Protein AF-A0A7J6QV42-F1 (afdb_monomer)

Mean predicted aligned error: 4.73 Å

pLDDT: mean 90.59, std 7.57, range [50.97, 97.56]

Structure (mmCIF, N/CA/C/O backbone):
data_AF-A0A7J6QV42-F1
#
_entry.id   AF-A0A7J6QV42-F1
#
loop_
_atom_site.group_PDB
_atom_site.id
_atom_site.type_symbol
_atom_site.label_atom_id
_atom_site.label_alt_id
_atom_site.label_comp_id
_atom_site.label_asym_id
_atom_site.label_entity_id
_atom_site.label_seq_id
_atom_site.pdbx_PDB_ins_code
_atom_site.Cartn_x
_atom_site.Cartn_y
_atom_site.Cartn_z
_atom_site.occupancy
_atom_site.B_iso_or_equiv
_atom_site.auth_seq_id
_atom_site.auth_comp_id
_atom_site.auth_asym_id
_atom_site.auth_atom_id
_atom_site.pdbx_PDB_model_num
ATOM 1 N N . MET A 1 1 ? 7.896 25.167 11.935 1.00 50.97 1 MET A N 1
ATOM 2 C CA . MET A 1 1 ? 8.501 24.289 12.956 1.00 50.97 1 MET A CA 1
ATOM 3 C C . MET A 1 1 ? 8.034 22.872 12.683 1.00 50.97 1 MET A C 1
ATOM 5 O O . MET A 1 1 ? 6.833 22.667 12.599 1.00 50.97 1 MET A O 1
ATOM 9 N N . SER A 1 2 ? 8.952 21.934 12.468 1.00 56.22 2 SER A N 1
ATOM 10 C CA . SER A 1 2 ? 8.652 20.500 12.428 1.00 56.22 2 SER A CA 1
ATOM 11 C C . SER A 1 2 ? 8.638 19.978 13.864 1.00 56.22 2 SER A C 1
ATOM 13 O O . SER A 1 2 ? 9.671 20.021 14.530 1.00 56.22 2 SER A O 1
ATOM 15 N N . SER A 1 3 ? 7.482 19.539 14.357 1.00 67.69 3 SER A N 1
ATOM 16 C CA . SER A 1 3 ? 7.362 18.837 15.637 1.00 67.69 3 SER A CA 1
ATOM 17 C C . SER A 1 3 ? 7.061 17.364 15.376 1.00 67.69 3 SER A C 1
ATOM 19 O O . SER A 1 3 ? 6.347 17.021 14.431 1.00 67.69 3 SER A O 1
ATOM 21 N N . SER A 1 4 ? 7.637 16.492 16.201 1.00 72.50 4 SER A N 1
ATOM 22 C CA . SER A 1 4 ? 7.265 15.082 16.254 1.00 72.50 4 SER A CA 1
ATOM 23 C C . SER A 1 4 ? 6.929 14.716 17.691 1.00 72.50 4 SER A C 1
ATOM 25 O O . SER A 1 4 ? 7.590 15.173 18.625 1.00 72.50 4 SER A O 1
ATOM 27 N N . SER A 1 5 ? 5.862 13.945 17.874 1.00 84.06 5 SER A N 1
ATOM 28 C CA . SER A 1 5 ? 5.471 13.404 19.174 1.00 84.06 5 SER A CA 1
ATOM 29 C C . SER A 1 5 ? 5.301 11.897 19.069 1.00 84.06 5 SER A C 1
ATOM 31 O O . SER A 1 5 ? 4.878 11.377 18.035 1.00 84.06 5 SER A O 1
ATOM 33 N N . VAL A 1 6 ? 5.674 11.198 20.139 1.00 85.31 6 VAL A N 1
ATOM 34 C CA . VAL A 1 6 ? 5.586 9.740 20.225 1.00 85.31 6 VAL A CA 1
ATOM 35 C C . VAL A 1 6 ? 4.461 9.380 21.181 1.00 85.31 6 VAL A C 1
ATOM 37 O O . VAL A 1 6 ? 4.438 9.846 22.318 1.00 85.31 6 VAL A O 1
ATOM 40 N N . VAL A 1 7 ? 3.540 8.539 20.720 1.00 89.06 7 VAL A N 1
ATOM 41 C CA . VAL A 1 7 ? 2.406 8.044 21.501 1.00 89.06 7 VAL A CA 1
ATOM 42 C C . VAL A 1 7 ? 2.477 6.523 21.550 1.00 89.06 7 VAL A C 1
ATOM 44 O O . VAL A 1 7 ? 2.524 5.860 20.515 1.00 89.06 7 VAL A O 1
ATOM 47 N N . ALA A 1 8 ? 2.498 5.964 22.758 1.00 88.69 8 ALA A N 1
ATOM 48 C CA . ALA A 1 8 ? 2.344 4.530 22.965 1.00 88.69 8 ALA A CA 1
ATOM 49 C C . ALA A 1 8 ? 0.855 4.189 23.093 1.00 88.69 8 ALA A C 1
ATOM 51 O O . ALA A 1 8 ? 0.107 4.902 23.760 1.00 88.69 8 ALA A O 1
ATOM 52 N N . SER A 1 9 ? 0.425 3.100 22.464 1.00 89.56 9 SER A N 1
ATOM 53 C CA . SER A 1 9 ? -0.946 2.600 22.567 1.00 89.56 9 SER A CA 1
ATOM 54 C C . SER A 1 9 ? -0.978 1.075 22.505 1.00 89.56 9 SER A C 1
ATOM 56 O O . SER A 1 9 ? 0.017 0.437 22.164 1.00 89.56 9 SER A O 1
ATOM 58 N N . ILE A 1 10 ? -2.115 0.484 22.859 1.00 86.75 10 ILE A N 1
ATOM 59 C CA . ILE A 1 10 ? -2.378 -0.944 22.678 1.00 86.75 10 ILE A CA 1
ATOM 60 C C . ILE A 1 10 ? -3.662 -1.052 21.861 1.00 86.75 10 ILE A C 1
ATOM 62 O O . ILE A 1 10 ? -4.680 -0.476 22.243 1.00 86.75 10 ILE A O 1
ATOM 66 N N . ARG A 1 11 ? -3.621 -1.779 20.743 1.00 84.12 11 ARG A N 1
ATOM 67 C CA . ARG A 1 11 ? -4.794 -2.055 19.903 1.00 84.12 11 ARG A CA 1
ATOM 68 C C . ARG A 1 11 ? -4.921 -3.558 19.713 1.00 84.12 11 ARG A C 1
ATOM 70 O O . ARG A 1 11 ? -3.955 -4.198 19.317 1.00 84.12 11 ARG A O 1
ATOM 77 N N . ASN A 1 12 ? -6.086 -4.126 20.029 1.00 83.00 12 ASN A N 1
ATOM 78 C CA . ASN A 1 12 ? -6.331 -5.576 19.970 1.00 83.00 12 ASN A CA 1
ATOM 79 C C . ASN A 1 12 ? -5.240 -6.410 20.676 1.00 83.00 12 ASN A C 1
ATOM 81 O O . ASN A 1 12 ? -4.811 -7.445 20.178 1.00 83.00 12 ASN A O 1
ATOM 85 N N . GLY A 1 13 ? -4.741 -5.925 21.819 1.00 82.06 13 GLY A N 1
ATOM 86 C CA . GLY A 1 13 ? -3.666 -6.579 22.574 1.00 82.06 13 GLY A CA 1
ATOM 87 C C . GLY A 1 13 ? -2.256 -6.406 21.993 1.00 82.06 13 GLY A C 1
ATOM 88 O O . GLY A 1 13 ? -1.298 -6.855 22.614 1.00 82.06 13 GLY A O 1
ATOM 89 N N . VAL A 1 14 ? -2.096 -5.722 20.856 1.00 85.75 14 VAL A N 1
ATOM 90 C CA . VAL A 1 14 ? -0.794 -5.443 20.240 1.00 85.75 14 VAL A CA 1
ATOM 91 C C . VAL A 1 14 ? -0.294 -4.063 20.674 1.00 85.75 14 VAL A C 1
ATOM 93 O O . VAL A 1 14 ? -0.972 -3.058 20.431 1.00 85.75 14 VAL A O 1
ATOM 96 N N . PRO A 1 15 ? 0.890 -3.976 21.303 1.00 90.50 15 PRO A N 1
ATOM 97 C CA . PRO A 1 15 ? 1.530 -2.702 21.598 1.00 90.50 15 PRO A CA 1
ATOM 98 C C . PRO A 1 15 ? 1.982 -2.003 20.313 1.00 90.50 15 PRO A C 1
ATOM 100 O O . PRO A 1 15 ? 2.712 -2.581 19.506 1.00 90.50 15 PRO A O 1
ATOM 103 N N . LEU A 1 16 ? 1.593 -0.740 20.159 1.00 93.81 16 LEU A N 1
ATOM 104 C CA . LEU A 1 16 ? 1.958 0.121 19.041 1.00 93.81 16 LEU A CA 1
ATOM 105 C C . LEU A 1 16 ? 2.679 1.373 19.542 1.00 93.81 16 LEU A C 1
ATOM 107 O O . LEU A 1 16 ? 2.342 1.945 20.584 1.00 93.81 16 LEU A O 1
ATOM 111 N N . ARG A 1 17 ? 3.650 1.835 18.758 1.00 94.44 17 ARG A N 1
ATOM 112 C CA . ARG A 1 17 ? 4.267 3.155 18.890 1.00 94.44 17 ARG A CA 1
ATOM 113 C C . ARG A 1 17 ? 3.936 3.970 17.653 1.00 94.44 17 ARG A C 1
ATOM 115 O O . ARG A 1 17 ? 4.328 3.589 16.555 1.00 94.44 17 ARG A O 1
ATOM 122 N N . THR A 1 18 ? 3.264 5.096 17.844 1.00 94.19 18 THR A N 1
ATOM 123 C CA . THR A 1 18 ? 2.931 6.023 16.762 1.00 94.19 18 THR A CA 1
ATOM 124 C C . THR A 1 18 ? 3.774 7.279 16.889 1.00 94.19 18 THR A C 1
ATOM 126 O O . THR A 1 18 ? 3.765 7.931 17.934 1.00 94.19 18 THR A O 1
ATOM 129 N N . VAL A 1 19 ? 4.492 7.627 15.826 1.00 94.44 19 VAL A N 1
ATOM 130 C CA . VAL A 1 19 ? 5.186 8.909 15.694 1.00 94.44 19 VAL A CA 1
ATOM 131 C C . VAL A 1 19 ? 4.358 9.805 14.787 1.00 94.44 19 VAL A C 1
ATOM 133 O O . VAL A 1 19 ? 4.194 9.498 13.608 1.00 94.44 19 VAL A O 1
ATOM 136 N N . LYS A 1 20 ? 3.852 10.917 15.323 1.00 92.56 20 LYS A N 1
ATOM 137 C CA . LYS A 1 20 ? 3.149 11.925 14.522 1.00 92.56 20 LYS A CA 1
ATOM 138 C C . LYS A 1 2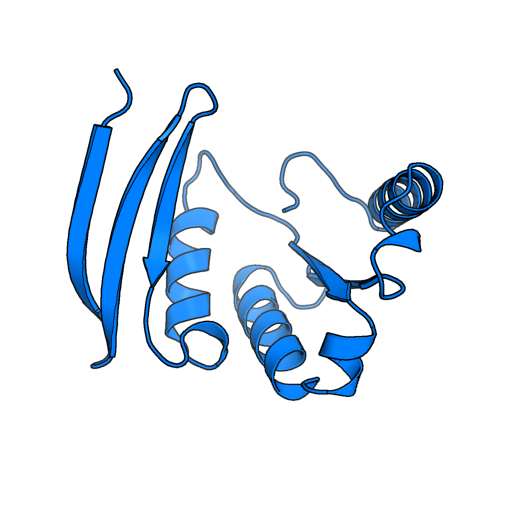0 ? 4.174 12.809 13.829 1.00 92.56 20 LYS A C 1
ATOM 140 O O . LYS A 1 20 ? 4.949 13.483 14.508 1.00 92.56 20 LYS A O 1
ATOM 145 N N . VAL A 1 21 ? 4.191 12.813 12.501 1.00 92.56 21 VAL A N 1
ATOM 146 C CA . VAL A 1 21 ? 5.160 13.562 11.695 1.00 92.56 21 VAL A CA 1
ATOM 147 C C . VAL A 1 21 ? 4.452 14.701 10.981 1.00 92.56 21 VAL A C 1
ATOM 149 O O . VAL A 1 21 ? 3.527 14.468 10.215 1.00 92.56 21 VAL A O 1
ATOM 152 N N . SER A 1 22 ? 4.897 15.940 11.206 1.00 92.69 22 SER A N 1
ATOM 153 C CA . SER A 1 22 ? 4.410 17.113 10.469 1.00 92.69 22 SER A CA 1
ATOM 154 C C . SER A 1 22 ? 5.508 17.686 9.579 1.00 92.69 22 SER A C 1
ATOM 156 O O . SER A 1 22 ? 6.548 18.144 10.059 1.00 92.69 22 SER A O 1
ATOM 158 N N . THR A 1 23 ? 5.263 17.673 8.271 1.00 89.62 23 THR A N 1
ATOM 159 C CA . THR A 1 23 ? 6.159 18.209 7.238 1.00 89.62 23 THR A CA 1
ATOM 160 C C . THR A 1 23 ? 5.503 19.389 6.521 1.00 89.62 23 THR A C 1
ATOM 162 O O . THR A 1 23 ? 4.330 19.687 6.730 1.00 89.62 23 THR A O 1
ATOM 165 N N . LYS A 1 24 ? 6.237 20.056 5.619 1.00 88.25 24 LYS A N 1
ATOM 166 C CA . LYS A 1 24 ? 5.638 21.073 4.736 1.00 88.25 24 LYS A CA 1
ATOM 167 C C . LYS A 1 24 ? 4.537 20.498 3.830 1.00 88.25 24 LYS A C 1
ATOM 169 O O . LYS A 1 24 ? 3.668 21.251 3.413 1.00 88.25 24 LYS A O 1
ATOM 174 N N . GLY A 1 25 ? 4.597 19.201 3.520 1.00 83.75 25 GLY A N 1
ATOM 175 C CA . GLY A 1 25 ? 3.659 18.518 2.626 1.00 83.75 25 GLY A CA 1
ATOM 176 C C . GLY A 1 25 ? 2.432 17.928 3.321 1.00 83.75 25 GLY A C 1
ATOM 177 O O . GLY A 1 25 ? 1.569 17.391 2.638 1.00 83.75 25 GLY A O 1
ATOM 178 N N . GLY A 1 26 ? 2.344 18.014 4.652 1.00 86.56 26 GLY A N 1
ATOM 179 C CA . GLY A 1 26 ? 1.236 17.460 5.427 1.00 86.56 26 GLY A CA 1
ATOM 180 C C . GLY A 1 26 ? 1.689 16.729 6.685 1.00 86.56 26 GLY A C 1
ATOM 181 O O . GLY A 1 26 ? 2.885 16.666 7.002 1.00 86.56 26 GLY A O 1
ATOM 182 N N . THR A 1 27 ? 0.706 16.180 7.393 1.00 89.31 27 THR A N 1
ATOM 183 C CA . THR A 1 27 ? 0.896 15.403 8.618 1.00 89.31 27 THR A CA 1
ATOM 184 C C . THR A 1 27 ? 0.530 13.948 8.361 1.00 89.31 27 THR A C 1
ATOM 186 O O . THR A 1 27 ? -0.482 13.676 7.722 1.00 89.31 27 THR A O 1
ATOM 189 N N . TYR A 1 28 ? 1.347 13.026 8.859 1.00 89.19 28 TYR A N 1
ATOM 190 C CA . TYR A 1 28 ? 1.098 11.590 8.782 1.00 89.19 28 TYR A CA 1
ATOM 191 C C . TYR A 1 28 ? 1.608 10.884 10.037 1.00 89.19 28 TYR A C 1
ATOM 193 O O . TYR A 1 28 ? 2.496 11.380 10.737 1.00 89.19 28 TYR A O 1
ATOM 201 N N . ASP A 1 29 ? 1.052 9.708 10.297 1.00 91.88 29 ASP A N 1
ATOM 202 C CA . ASP A 1 29 ? 1.426 8.862 11.420 1.00 91.88 29 ASP A CA 1
ATOM 203 C C . ASP A 1 29 ? 2.357 7.741 10.939 1.00 91.88 29 ASP A C 1
ATOM 205 O O . ASP A 1 29 ? 2.073 7.046 9.966 1.00 91.88 29 ASP A O 1
ATOM 209 N N . VAL A 1 30 ? 3.479 7.545 11.634 1.00 93.75 30 VAL A N 1
ATOM 210 C CA . VAL A 1 30 ? 4.341 6.367 11.471 1.00 93.75 30 VAL A CA 1
ATOM 211 C C . VAL A 1 30 ? 4.028 5.404 12.602 1.00 93.75 30 VAL A C 1
ATOM 213 O O . VAL A 1 30 ? 4.356 5.680 13.757 1.00 93.75 30 VAL A O 1
ATOM 216 N N . VAL A 1 31 ? 3.392 4.280 12.278 1.00 93.81 31 VAL A N 1
ATOM 217 C CA . VAL A 1 31 ? 2.984 3.271 13.260 1.00 93.81 31 VAL A CA 1
ATOM 218 C C . VAL A 1 31 ? 3.955 2.099 13.232 1.00 93.81 31 VAL A C 1
ATOM 220 O O . VAL A 1 31 ? 4.163 1.468 12.200 1.00 93.81 31 VAL A O 1
ATOM 223 N N . VAL A 1 32 ? 4.546 1.801 14.386 1.00 94.44 32 VAL A N 1
ATOM 224 C CA . VAL A 1 32 ? 5.494 0.703 14.577 1.00 94.44 32 VAL A CA 1
ATOM 225 C C . VAL A 1 32 ? 4.920 -0.279 15.585 1.00 94.44 32 VAL A C 1
ATOM 227 O O . VAL A 1 32 ? 4.499 0.097 16.679 1.00 94.44 32 VAL A O 1
ATOM 230 N N . GLY A 1 33 ? 4.935 -1.553 15.224 1.00 92.69 33 GLY A N 1
ATOM 231 C CA . GLY A 1 33 ? 4.376 -2.635 16.014 1.00 92.69 33 GLY A CA 1
ATOM 232 C C . GLY A 1 33 ? 4.738 -3.975 15.398 1.00 92.69 33 GLY A C 1
ATOM 233 O O . GLY A 1 33 ? 5.242 -4.047 14.276 1.00 92.69 33 GLY A O 1
ATOM 234 N N . ARG A 1 34 ? 4.508 -5.040 16.157 1.00 91.44 34 ARG A N 1
ATOM 235 C CA . ARG A 1 34 ? 4.782 -6.401 15.704 1.00 91.44 34 ARG A CA 1
ATOM 236 C C . ARG A 1 34 ? 3.621 -6.903 14.846 1.00 91.44 34 ARG A C 1
ATOM 238 O O . ARG A 1 34 ? 2.473 -6.662 15.200 1.00 91.44 34 ARG A O 1
ATOM 245 N N . ASP A 1 35 ? 3.937 -7.591 13.749 1.00 90.25 35 ASP A N 1
ATOM 246 C CA . ASP A 1 35 ? 2.968 -8.313 12.908 1.00 90.25 35 ASP A CA 1
ATOM 247 C C . ASP A 1 35 ? 1.789 -7.442 12.410 1.00 90.25 35 ASP A C 1
ATOM 249 O O . ASP A 1 35 ? 0.680 -7.928 12.207 1.00 90.25 35 ASP A O 1
ATOM 253 N N . ILE A 1 36 ? 2.013 -6.133 12.197 1.00 92.00 36 ILE A N 1
ATOM 254 C CA . ILE A 1 36 ? 0.948 -5.195 11.792 1.00 92.00 36 ILE A CA 1
ATOM 255 C C . ILE A 1 36 ? 0.286 -5.662 10.493 1.00 92.00 36 ILE A C 1
ATOM 257 O O . ILE A 1 36 ? -0.922 -5.880 10.482 1.00 92.00 36 ILE A O 1
ATOM 261 N N . CYS A 1 37 ? 1.074 -5.853 9.430 1.00 90.12 37 CYS A N 1
ATOM 262 C CA . CYS A 1 37 ? 0.587 -6.156 8.079 1.00 90.12 37 CYS A CA 1
ATOM 263 C C . CYS A 1 37 ? -0.097 -7.525 7.939 1.00 90.12 37 CYS A C 1
ATOM 265 O O . CYS A 1 37 ? -0.758 -7.771 6.937 1.00 90.12 37 CYS A O 1
ATOM 267 N N . THR A 1 38 ? 0.071 -8.417 8.916 1.00 88.69 38 THR A N 1
ATOM 268 C CA . THR A 1 38 ? -0.561 -9.745 8.950 1.00 88.69 38 THR A CA 1
ATOM 269 C C . THR A 1 38 ? -1.696 -9.826 9.975 1.00 88.69 38 THR A C 1
ATOM 271 O O . THR A 1 38 ? -2.290 -10.886 10.159 1.00 88.69 38 THR A O 1
ATOM 274 N N . SER A 1 39 ? -2.022 -8.714 10.639 1.00 89.38 39 SER A N 1
ATOM 275 C CA . SER A 1 39 ? -3.098 -8.619 11.624 1.00 89.38 39 SER A CA 1
ATOM 276 C C . SER A 1 39 ? -4.222 -7.701 11.140 1.00 89.38 39 SER A C 1
ATOM 278 O O . SER A 1 39 ? -4.043 -6.871 10.248 1.00 89.38 39 SER A O 1
ATOM 280 N N . THR A 1 40 ? -5.379 -7.774 11.801 1.00 89.44 40 THR A N 1
ATOM 281 C CA . THR A 1 40 ? -6.515 -6.869 11.542 1.00 89.44 40 THR A CA 1
ATOM 282 C C . THR A 1 40 ? -6.194 -5.399 11.825 1.00 89.44 40 THR A C 1
ATOM 284 O O . THR A 1 40 ? -6.912 -4.511 11.376 1.00 89.44 40 THR A O 1
ATOM 287 N N . ILE A 1 41 ? -5.096 -5.115 12.534 1.00 92.38 41 ILE A N 1
ATOM 288 C CA . ILE A 1 41 ? -4.664 -3.752 12.849 1.00 92.38 41 ILE A CA 1
ATOM 289 C C . ILE A 1 41 ? -4.336 -2.976 11.581 1.00 92.38 41 ILE A C 1
ATOM 291 O O . ILE A 1 41 ? -4.64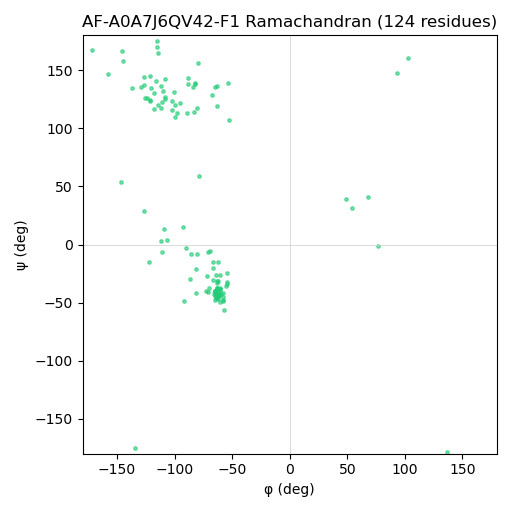6 -1.791 11.524 1.00 92.38 41 ILE A O 1
ATOM 295 N N . PHE A 1 42 ? -3.737 -3.619 10.574 1.00 93.69 42 PHE A N 1
ATOM 296 C CA . PHE A 1 42 ? -3.429 -2.943 9.319 1.00 93.69 42 PHE A CA 1
ATOM 297 C C . PHE A 1 42 ? -4.700 -2.418 8.642 1.00 93.69 42 PHE A C 1
ATOM 299 O O . PHE A 1 42 ? -4.766 -1.230 8.340 1.00 93.69 42 PHE A O 1
ATOM 306 N N . ALA A 1 43 ? -5.731 -3.259 8.501 1.00 92.50 43 ALA A N 1
ATOM 307 C CA . ALA A 1 43 ? -7.017 -2.842 7.940 1.00 92.50 43 ALA A CA 1
ATOM 308 C C . ALA A 1 43 ? -7.633 -1.685 8.744 1.00 92.50 43 ALA A C 1
ATOM 310 O O . ALA A 1 43 ? -7.971 -0.660 8.163 1.00 92.50 43 ALA A O 1
ATOM 311 N N . ASN A 1 44 ? -7.669 -1.793 10.078 1.00 91.56 44 ASN A N 1
ATOM 312 C CA . ASN A 1 44 ? -8.220 -0.746 10.945 1.00 91.56 44 ASN A CA 1
ATOM 313 C C . ASN A 1 44 ? -7.478 0.596 10.795 1.00 91.56 44 ASN A C 1
ATOM 315 O O . ASN A 1 44 ? -8.104 1.650 10.739 1.00 91.56 44 ASN A O 1
ATOM 319 N N . LEU A 1 45 ? -6.141 0.569 10.728 1.00 91.06 45 LEU A N 1
ATOM 320 C CA . LEU A 1 45 ? -5.326 1.775 10.543 1.00 91.06 45 LEU A CA 1
ATOM 321 C C . LEU A 1 45 ? -5.582 2.431 9.182 1.00 91.06 45 LEU A C 1
ATOM 323 O O . LEU A 1 45 ? -5.640 3.654 9.093 1.00 91.06 45 LEU A O 1
ATOM 327 N N . VAL A 1 46 ? -5.729 1.633 8.125 1.00 91.56 46 VAL A N 1
ATOM 328 C CA . VAL A 1 46 ? -6.002 2.148 6.778 1.00 91.56 46 VAL A CA 1
ATOM 329 C C . VAL A 1 46 ? -7.439 2.666 6.672 1.00 91.56 46 VAL A C 1
ATOM 331 O O . VAL A 1 46 ? -7.666 3.722 6.084 1.00 91.56 46 VAL A O 1
ATOM 334 N N . GLU A 1 47 ? -8.411 1.983 7.276 1.00 89.81 47 GLU A N 1
ATOM 335 C CA . GLU A 1 47 ? -9.821 2.382 7.273 1.00 89.81 47 GLU A CA 1
ATOM 336 C C . GLU A 1 47 ? -10.045 3.725 7.987 1.00 89.81 47 GLU A C 1
ATOM 338 O O . GLU A 1 47 ? -10.795 4.563 7.483 1.00 89.81 47 GLU A O 1
ATOM 343 N N . GLU A 1 48 ? -9.332 3.988 9.092 1.00 86.75 48 GLU A N 1
ATOM 344 C CA . GLU A 1 48 ? -9.328 5.295 9.777 1.00 86.75 48 GLU A CA 1
ATOM 345 C C . GLU A 1 48 ? -8.954 6.448 8.827 1.00 86.75 48 GLU A C 1
ATOM 347 O O . GLU A 1 48 ? -9.498 7.545 8.938 1.00 86.75 48 GLU A O 1
ATOM 352 N N . VAL A 1 49 ? -8.064 6.197 7.860 1.00 82.19 49 VAL A N 1
ATOM 353 C CA . VAL A 1 49 ? -7.674 7.179 6.836 1.00 82.19 49 VAL A CA 1
ATOM 354 C C . VAL A 1 49 ? -8.700 7.239 5.701 1.00 82.19 49 VAL A C 1
ATOM 356 O O . VAL A 1 49 ? -9.056 8.322 5.240 1.00 82.19 49 VAL A O 1
ATOM 359 N N . CYS A 1 50 ? -9.200 6.088 5.251 1.00 82.06 50 CYS A N 1
ATOM 360 C CA . CYS A 1 50 ? -10.089 5.996 4.088 1.00 82.06 50 CYS A CA 1
ATOM 361 C C . CYS A 1 50 ? -11.497 6.539 4.341 1.00 82.06 50 CYS A C 1
ATOM 363 O O . CYS A 1 50 ? -12.177 6.953 3.399 1.00 82.06 50 CYS A O 1
ATOM 365 N N . THR A 1 51 ? -11.942 6.511 5.595 1.00 71.38 51 THR A N 1
ATOM 366 C CA . THR A 1 51 ? -13.272 6.971 6.008 1.00 71.38 51 THR A CA 1
ATOM 367 C C . THR A 1 51 ? -13.330 8.470 6.297 1.00 71.38 51 THR A C 1
ATOM 369 O O . THR A 1 51 ? -14.433 9.006 6.430 1.00 71.38 51 THR A O 1
ATOM 372 N N . ASP A 1 52 ? -12.192 9.180 6.317 1.00 78.69 52 ASP A N 1
ATOM 373 C CA . ASP A 1 52 ? -12.187 10.643 6.379 1.00 78.69 52 ASP A CA 1
ATOM 374 C C . ASP A 1 52 ? -12.850 11.208 5.103 1.00 78.69 52 ASP A C 1
ATOM 376 O O . ASP A 1 52 ? -12.344 10.999 3.994 1.00 78.69 52 ASP A O 1
ATOM 380 N N . PRO A 1 53 ? -13.960 11.968 5.213 1.00 72.00 53 PRO A N 1
ATOM 381 C CA . PRO A 1 53 ? -14.637 12.561 4.060 1.00 72.00 53 PRO A CA 1
ATOM 382 C C . PRO A 1 53 ? -13.727 13.420 3.170 1.00 72.00 53 PRO A C 1
ATOM 384 O O . PRO A 1 53 ? -14.014 13.592 1.984 1.00 72.00 53 PRO A O 1
ATOM 387 N N . LYS A 1 54 ? -12.633 13.966 3.720 1.00 73.38 54 LYS A N 1
ATOM 388 C CA . LYS A 1 54 ? -11.638 14.759 2.984 1.00 73.38 54 LYS A CA 1
ATOM 389 C C . LYS A 1 54 ? -10.625 13.903 2.228 1.00 73.38 54 LYS A C 1
ATOM 391 O O . LYS A 1 54 ? -10.006 14.400 1.286 1.00 73.38 54 LYS A O 1
ATOM 396 N N . HIS A 1 55 ? -10.458 12.645 2.620 1.00 73.19 55 HIS A N 1
ATOM 397 C CA . HIS A 1 55 ? -9.431 11.734 2.115 1.00 73.19 55 HIS A CA 1
ATOM 398 C C . HIS A 1 55 ? -10.018 10.414 1.615 1.00 73.19 55 HIS A C 1
ATOM 400 O O . HIS A 1 55 ? -9.340 9.395 1.620 1.00 73.19 55 HIS A O 1
ATOM 406 N N . ARG A 1 56 ? -11.272 10.443 1.141 1.00 82.56 56 ARG A N 1
ATOM 407 C CA . ARG 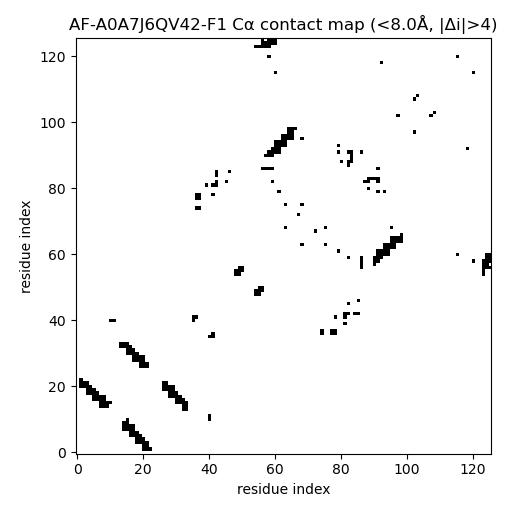A 1 56 ? -11.967 9.263 0.624 1.00 82.56 56 ARG A CA 1
ATOM 408 C C . ARG A 1 56 ? -11.134 8.560 -0.448 1.00 82.56 56 ARG A C 1
ATOM 410 O O . ARG A 1 56 ? -11.061 9.030 -1.586 1.00 82.56 56 ARG A O 1
ATOM 417 N N . VAL A 1 57 ? -10.588 7.409 -0.076 1.00 89.50 57 VAL A N 1
ATOM 418 C CA . VAL A 1 57 ? -9.879 6.501 -0.974 1.00 89.50 57 VAL A CA 1
ATOM 419 C C . VAL A 1 57 ? -10.898 5.639 -1.706 1.00 89.50 57 VAL A C 1
ATOM 421 O O . VAL A 1 57 ? -11.901 5.213 -1.134 1.00 89.50 57 VAL A O 1
ATOM 424 N N . THR A 1 58 ? -10.673 5.422 -2.998 1.00 89.12 58 THR A N 1
ATOM 425 C CA . THR A 1 58 ? -11.589 4.642 -3.850 1.00 89.12 58 THR A CA 1
ATOM 426 C C . THR A 1 58 ? -10.936 3.439 -4.515 1.00 89.12 58 THR A C 1
ATOM 428 O O . THR A 1 58 ? -11.648 2.568 -5.013 1.00 89.12 58 THR A O 1
ATOM 431 N N . LYS A 1 59 ? -9.601 3.390 -4.528 1.00 94.50 59 LYS A N 1
ATOM 432 C CA . LYS A 1 59 ? -8.805 2.324 -5.130 1.00 94.50 59 LYS A CA 1
ATOM 433 C C . LYS A 1 59 ? -7.416 2.296 -4.497 1.00 94.50 59 LYS A C 1
ATOM 435 O O . LYS A 1 59 ? -6.896 3.353 -4.149 1.00 94.50 59 LYS A O 1
ATOM 440 N N . PHE A 1 60 ? -6.844 1.103 -4.388 1.00 96.62 60 PHE A N 1
ATOM 441 C CA . PHE A 1 60 ? -5.468 0.892 -3.961 1.00 96.62 60 PHE A CA 1
ATOM 442 C C . PHE A 1 60 ? -4.615 0.270 -5.063 1.00 96.62 60 PHE A C 1
ATOM 444 O O . PHE A 1 60 ? -5.050 -0.662 -5.746 1.00 96.62 60 PHE A O 1
ATOM 451 N N . PHE A 1 61 ? -3.377 0.735 -5.174 1.00 97.31 61 PHE A N 1
ATOM 452 C CA . PHE A 1 61 ? -2.346 0.171 -6.033 1.00 97.31 61 PHE A CA 1
ATOM 453 C C . PHE A 1 61 ? -1.161 -0.319 -5.194 1.00 97.31 61 PHE A C 1
ATOM 455 O O . PHE A 1 61 ? -0.479 0.453 -4.525 1.00 97.31 61 PHE A O 1
ATOM 462 N N . ILE A 1 62 ? -0.901 -1.624 -5.229 1.00 96.81 62 ILE A N 1
ATOM 463 C CA . ILE A 1 62 ? 0.186 -2.259 -4.481 1.00 96.81 62 ILE A CA 1
ATOM 464 C C . ILE A 1 62 ? 1.375 -2.440 -5.416 1.00 96.81 62 ILE A C 1
ATOM 466 O O . ILE A 1 62 ? 1.327 -3.251 -6.337 1.00 96.81 62 ILE A O 1
ATOM 470 N N . PHE A 1 63 ? 2.466 -1.731 -5.146 1.00 95.94 63 PHE A N 1
ATOM 471 C CA . PHE A 1 63 ? 3.740 -1.929 -5.833 1.00 95.94 63 PHE A CA 1
ATOM 472 C C . PHE A 1 63 ? 4.659 -2.775 -4.964 1.00 95.94 63 PHE A C 1
ATOM 474 O O . PHE A 1 63 ? 4.987 -2.388 -3.842 1.00 95.94 63 PHE A O 1
ATOM 481 N N . VAL A 1 64 ? 5.077 -3.930 -5.475 1.00 95.56 64 VAL A N 1
ATOM 482 C CA . VAL A 1 64 ? 5.918 -4.869 -4.729 1.00 95.56 64 VAL A CA 1
ATOM 483 C C . VAL A 1 64 ? 7.136 -5.278 -5.541 1.00 95.56 64 VAL A C 1
ATOM 485 O O . VAL A 1 64 ? 7.032 -5.580 -6.723 1.00 95.56 64 VAL A O 1
ATOM 488 N N . ASP A 1 65 ? 8.301 -5.293 -4.902 1.00 94.00 65 ASP A N 1
ATOM 489 C CA . ASP A 1 65 ? 9.526 -5.817 -5.500 1.00 94.00 65 ASP A CA 1
ATOM 490 C C . ASP A 1 65 ? 9.402 -7.329 -5.757 1.00 94.00 65 ASP A C 1
ATOM 492 O O . ASP A 1 65 ? 8.949 -8.083 -4.891 1.00 94.00 65 ASP A O 1
ATOM 496 N N . SER A 1 66 ? 9.837 -7.782 -6.933 1.00 94.06 66 SER A N 1
ATOM 497 C CA . SER A 1 66 ? 9.775 -9.198 -7.332 1.00 94.06 66 SER A CA 1
ATOM 498 C C . SER A 1 66 ? 10.429 -10.177 -6.347 1.00 94.06 66 SER A C 1
ATOM 500 O O . SER A 1 66 ? 9.912 -11.282 -6.168 1.00 94.06 66 SER A O 1
ATOM 502 N N . ASN A 1 67 ? 11.493 -9.783 -5.635 1.00 94.00 67 ASN A N 1
ATOM 503 C CA . ASN A 1 67 ? 12.096 -10.632 -4.606 1.00 94.00 67 ASN A CA 1
ATOM 504 C C . ASN A 1 67 ? 11.193 -10.748 -3.380 1.00 94.00 67 ASN A C 1
ATOM 506 O O . ASN A 1 67 ? 11.064 -11.836 -2.824 1.00 94.00 67 ASN A O 1
ATOM 510 N N . LEU A 1 68 ? 10.550 -9.655 -2.954 1.00 92.00 68 LEU A N 1
ATOM 511 C CA . LEU A 1 68 ? 9.622 -9.705 -1.823 1.00 92.00 68 LEU A CA 1
ATOM 512 C C . LEU A 1 68 ? 8.406 -10.572 -2.157 1.00 92.00 68 LEU A C 1
ATOM 514 O O . LEU A 1 68 ? 7.988 -11.372 -1.322 1.00 92.00 68 LEU A O 1
ATOM 518 N N . LEU A 1 69 ? 7.883 -10.458 -3.380 1.00 91.81 69 LEU A N 1
ATOM 519 C CA . LEU A 1 69 ? 6.775 -11.291 -3.837 1.00 91.81 69 LEU A CA 1
ATOM 520 C C . LEU A 1 69 ? 7.156 -12.780 -3.863 1.00 91.81 69 LEU A C 1
ATOM 522 O O . LEU A 1 69 ? 6.375 -13.617 -3.417 1.00 91.81 69 LEU A O 1
ATOM 526 N N . GLY A 1 70 ? 8.365 -13.108 -4.329 1.00 91.56 70 GLY A N 1
ATOM 527 C CA . GLY A 1 70 ? 8.866 -14.484 -4.353 1.00 91.56 70 GLY A CA 1
ATOM 528 C C . GLY A 1 70 ? 9.176 -15.061 -2.967 1.00 91.56 70 GLY A C 1
ATOM 529 O O . GLY A 1 70 ? 8.917 -16.237 -2.721 1.00 91.56 70 GLY A O 1
ATOM 530 N N . LEU A 1 71 ? 9.711 -14.250 -2.050 1.00 93.19 71 LEU A N 1
ATOM 531 C CA . LEU A 1 71 ? 10.128 -14.697 -0.714 1.00 93.19 71 LEU A CA 1
ATOM 532 C C . LEU A 1 71 ? 8.995 -14.683 0.315 1.00 93.19 71 LEU A C 1
ATOM 534 O O . LEU A 1 71 ? 9.036 -15.448 1.278 1.00 93.19 71 LEU A O 1
ATOM 538 N N . ASN A 1 72 ? 8.016 -13.792 0.161 1.00 91.88 72 ASN A N 1
ATOM 539 C CA . ASN A 1 72 ? 6.983 -13.568 1.165 1.00 91.88 72 ASN A CA 1
ATOM 540 C C . ASN A 1 72 ? 5.632 -13.200 0.537 1.00 91.88 72 ASN A C 1
ATOM 542 O O . ASN A 1 72 ? 5.009 -12.195 0.886 1.00 91.88 72 ASN A O 1
ATOM 546 N N . SER A 1 73 ? 5.159 -14.042 -0.383 1.00 92.50 73 SER A N 1
ATOM 547 C CA . SER A 1 73 ? 3.846 -13.885 -1.017 1.00 92.50 73 SER A CA 1
ATOM 548 C C . SER A 1 73 ? 2.705 -13.809 0.002 1.00 92.50 73 SER A C 1
ATOM 550 O O . SER A 1 73 ? 1.794 -13.009 -0.170 1.00 92.50 73 SER A O 1
ATOM 552 N N . GLY A 1 74 ? 2.789 -14.554 1.110 1.00 92.75 74 GLY A N 1
ATOM 553 C CA . GLY A 1 74 ? 1.782 -14.527 2.175 1.00 92.75 74 GLY A CA 1
ATOM 554 C C . GLY A 1 74 ? 1.605 -13.149 2.825 1.00 92.75 74 GLY A C 1
ATOM 555 O O . GLY A 1 74 ? 0.475 -12.743 3.104 1.00 92.75 74 GLY A O 1
ATOM 556 N N . LEU A 1 75 ? 2.692 -12.393 3.021 1.00 92.94 75 LEU A N 1
ATOM 557 C CA . LEU A 1 75 ? 2.621 -11.009 3.502 1.00 92.94 75 LEU A CA 1
ATOM 558 C C . LEU A 1 75 ? 1.906 -10.107 2.491 1.00 92.94 75 LEU A C 1
ATOM 560 O O . LEU A 1 75 ? 1.037 -9.326 2.872 1.00 92.94 75 LEU A O 1
ATOM 564 N N . VAL A 1 76 ? 2.257 -10.232 1.211 1.00 95.25 76 VAL A N 1
ATOM 565 C CA . VAL A 1 76 ? 1.673 -9.426 0.132 1.00 95.25 76 VAL A CA 1
ATOM 566 C C . VAL A 1 76 ? 0.176 -9.708 -0.004 1.00 95.25 76 VAL A C 1
ATOM 568 O O . VAL A 1 76 ? -0.623 -8.775 -0.005 1.00 95.25 76 VAL A O 1
ATOM 571 N N . THR A 1 77 ? -0.214 -10.985 -0.000 1.00 94.75 77 THR A N 1
ATOM 572 C CA . THR A 1 77 ? -1.619 -11.405 -0.005 1.00 94.75 77 THR A CA 1
ATOM 573 C C . THR A 1 77 ? -2.369 -10.896 1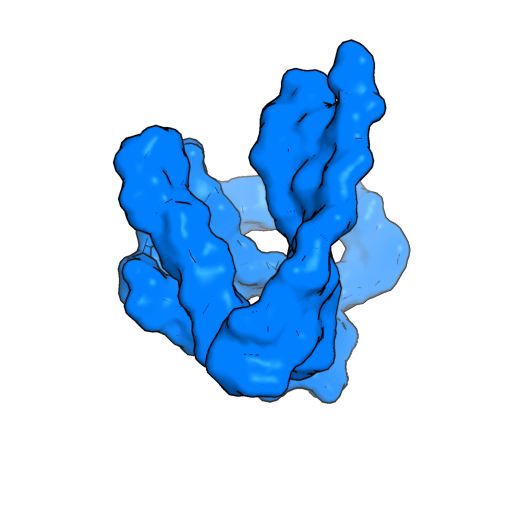.226 1.00 94.75 77 THR A C 1
ATOM 575 O O . THR A 1 77 ? -3.512 -10.469 1.103 1.00 94.75 77 THR A O 1
ATOM 578 N N . SER A 1 78 ? -1.747 -10.886 2.411 1.00 94.81 78 SER A N 1
ATOM 579 C CA . SER A 1 78 ? -2.389 -10.355 3.627 1.00 94.81 78 SER A CA 1
ATOM 580 C C . SER A 1 78 ? -2.716 -8.865 3.495 1.00 94.81 78 SER A C 1
ATOM 582 O O . SER A 1 78 ? -3.813 -8.440 3.857 1.00 94.81 78 SER A O 1
ATOM 584 N N . VAL A 1 79 ? -1.791 -8.083 2.926 1.00 95.81 79 VAL A N 1
ATOM 585 C CA . VAL A 1 79 ? -2.004 -6.657 2.637 1.00 95.81 79 VAL A CA 1
ATOM 586 C C . VAL A 1 79 ? -3.107 -6.474 1.596 1.00 95.81 79 VAL A C 1
ATOM 588 O O . VAL A 1 79 ? -4.022 -5.687 1.819 1.00 95.81 79 VAL A O 1
ATOM 591 N N . GLU A 1 80 ? -3.065 -7.222 0.494 1.00 96.06 80 GLU A N 1
ATOM 592 C CA . GLU A 1 80 ? -4.076 -7.162 -0.567 1.00 96.06 80 GLU A CA 1
ATOM 593 C C . GLU A 1 80 ? -5.486 -7.462 -0.043 1.00 96.06 80 GLU A C 1
ATOM 595 O O . GLU A 1 80 ? -6.408 -6.679 -0.273 1.00 96.06 80 GLU A O 1
ATOM 600 N N . VAL A 1 81 ? -5.646 -8.540 0.731 1.00 95.88 81 VAL A N 1
ATOM 601 C CA . VAL A 1 81 ? -6.926 -8.928 1.345 1.00 95.88 81 VAL A CA 1
ATOM 602 C C . VAL A 1 81 ? -7.430 -7.851 2.302 1.00 95.88 81 VAL A C 1
ATOM 604 O O . VAL A 1 81 ? -8.618 -7.519 2.286 1.00 95.88 81 VAL A O 1
ATOM 607 N N . ALA A 1 82 ? -6.545 -7.275 3.117 1.00 95.56 82 ALA A N 1
ATOM 608 C CA . ALA A 1 82 ? -6.920 -6.204 4.029 1.00 95.56 82 ALA A CA 1
ATOM 609 C C . ALA A 1 82 ? -7.416 -4.961 3.272 1.00 95.56 82 ALA A C 1
ATOM 611 O O . ALA A 1 82 ? -8.483 -4.445 3.596 1.00 95.56 82 ALA A O 1
ATOM 612 N N . LEU A 1 83 ? -6.713 -4.515 2.228 1.00 95.44 83 LEU A N 1
ATOM 613 C CA . LEU A 1 83 ? -7.143 -3.374 1.410 1.00 95.44 83 LEU A CA 1
ATOM 614 C C . LEU A 1 83 ? -8.451 -3.664 0.658 1.00 95.44 83 LEU A C 1
ATOM 616 O O . LEU A 1 83 ? -9.345 -2.817 0.613 1.00 95.44 83 LEU A O 1
ATOM 620 N N . ALA A 1 84 ? -8.607 -4.881 0.134 1.00 95.38 84 ALA A N 1
ATOM 621 C CA . ALA A 1 84 ? -9.816 -5.312 -0.560 1.00 95.38 84 ALA A CA 1
ATOM 622 C C . ALA A 1 84 ? -11.043 -5.327 0.363 1.00 95.38 84 ALA A C 1
ATOM 624 O O . ALA A 1 84 ? -12.147 -5.041 -0.094 1.00 95.38 84 ALA A O 1
ATOM 625 N N . SER A 1 85 ? -10.868 -5.596 1.662 1.00 94.44 85 SER A N 1
ATOM 626 C CA . SER A 1 85 ? -11.961 -5.511 2.642 1.00 94.44 85 SER A CA 1
ATOM 627 C C . SER A 1 85 ? -12.487 -4.085 2.867 1.00 94.44 85 SER A C 1
ATOM 629 O O . SER A 1 85 ? -13.624 -3.932 3.306 1.00 94.44 85 SER A O 1
ATOM 631 N N . ILE A 1 86 ? -11.705 -3.054 2.518 1.00 92.44 86 ILE A N 1
ATOM 632 C CA . ILE A 1 86 ? -12.059 -1.637 2.702 1.00 92.44 86 ILE A CA 1
ATOM 633 C C . ILE A 1 86 ? -12.755 -1.072 1.457 1.00 92.44 86 ILE A C 1
ATOM 635 O O . ILE A 1 86 ? -13.789 -0.417 1.565 1.00 92.44 86 ILE A O 1
ATOM 639 N N . VAL A 1 87 ? -12.187 -1.304 0.267 1.00 92.31 87 VAL A N 1
ATOM 640 C CA . VAL A 1 87 ? -12.664 -0.688 -0.992 1.00 92.31 87 VAL A CA 1
ATOM 641 C C . VAL A 1 87 ? -13.310 -1.668 -1.977 1.00 92.31 87 VAL A C 1
ATOM 643 O O . VAL A 1 87 ? -13.876 -1.230 -2.975 1.00 92.31 87 VAL A O 1
ATOM 646 N N . GLY A 1 88 ? -13.271 -2.972 -1.697 1.00 94.38 88 GLY A N 1
ATOM 647 C CA . GLY A 1 88 ? -13.682 -4.039 -2.614 1.00 94.38 88 GLY A CA 1
ATOM 648 C C . GLY A 1 88 ? -12.512 -4.597 -3.431 1.00 94.38 88 GLY A C 1
ATOM 649 O O . GLY A 1 88 ? -11.568 -3.884 -3.772 1.00 94.38 88 GLY A O 1
ATOM 650 N N . ALA A 1 89 ? -12.566 -5.891 -3.761 1.00 94.31 89 ALA A N 1
ATOM 651 C CA . ALA A 1 89 ? -11.483 -6.585 -4.467 1.00 94.31 89 ALA A CA 1
ATOM 652 C C . ALA A 1 89 ? -11.222 -6.034 -5.882 1.00 94.31 89 ALA A C 1
ATOM 654 O O . ALA A 1 89 ? -10.077 -5.962 -6.311 1.00 94.31 89 ALA A O 1
ATOM 655 N N . ASP A 1 90 ? -12.255 -5.564 -6.589 1.00 94.69 90 ASP A N 1
ATOM 656 C CA . ASP A 1 90 ? -12.127 -4.933 -7.913 1.00 94.69 90 ASP A CA 1
ATOM 657 C C . ASP A 1 90 ? -11.468 -3.539 -7.865 1.00 94.69 90 ASP A C 1
ATOM 659 O O . ASP A 1 90 ? -11.203 -2.920 -8.901 1.00 94.69 90 ASP A O 1
ATOM 663 N N . LYS A 1 91 ? -11.221 -3.025 -6.656 1.00 94.94 91 LYS A N 1
ATOM 664 C CA . LYS A 1 91 ? -10.575 -1.740 -6.381 1.00 94.94 91 LYS A CA 1
ATOM 665 C C . LYS A 1 91 ? -9.170 -1.897 -5.807 1.00 94.94 91 LYS A C 1
ATOM 667 O O . LYS A 1 91 ? -8.612 -0.914 -5.332 1.00 94.94 91 LYS A O 1
ATOM 672 N N . VAL A 1 92 ? -8.584 -3.088 -5.860 1.00 97.31 92 VAL A N 1
ATOM 673 C CA . VAL A 1 92 ? -7.179 -3.306 -5.504 1.00 97.31 92 VAL A CA 1
ATOM 674 C C . VAL A 1 92 ? -6.459 -3.874 -6.715 1.00 97.31 92 VAL A C 1
ATOM 676 O O . VAL A 1 92 ? -6.979 -4.734 -7.420 1.00 97.31 92 VAL A O 1
ATOM 679 N N . SER A 1 93 ? -5.278 -3.350 -7.019 1.00 97.38 93 SER A N 1
ATOM 680 C CA . SER A 1 93 ? -4.468 -3.840 -8.133 1.00 97.38 93 SER A CA 1
ATOM 681 C C . SER A 1 93 ? -3.014 -3.939 -7.707 1.00 97.38 93 SER A C 1
ATOM 683 O O . SER A 1 93 ? -2.488 -3.025 -7.078 1.00 97.38 93 SER A O 1
ATOM 685 N N . LEU A 1 94 ? -2.366 -5.049 -8.051 1.00 96.62 94 LEU A N 1
ATOM 686 C CA . LEU A 1 94 ? -0.983 -5.329 -7.690 1.00 96.62 94 LEU A CA 1
ATOM 687 C C . LEU A 1 94 ? -0.085 -5.268 -8.926 1.00 96.62 94 LEU A C 1
ATOM 689 O O . LEU A 1 94 ? -0.381 -5.881 -9.950 1.00 96.62 94 LEU A O 1
ATOM 693 N N . TYR A 1 95 ? 1.033 -4.560 -8.802 1.00 96.50 95 TYR A N 1
ATOM 694 C CA . TYR A 1 95 ? 2.088 -4.486 -9.800 1.00 96.50 95 TYR A CA 1
ATOM 695 C C . TYR A 1 95 ? 3.409 -4.967 -9.200 1.00 96.50 95 TYR A C 1
ATOM 697 O O . TYR A 1 95 ? 3.888 -4.452 -8.184 1.00 96.50 95 TYR A O 1
ATOM 705 N N . CYS A 1 96 ? 4.013 -5.960 -9.847 1.00 95.88 96 CYS A N 1
ATOM 706 C CA . CYS A 1 96 ? 5.313 -6.483 -9.460 1.00 95.88 96 CYS A CA 1
ATOM 707 C C . CYS A 1 96 ? 6.421 -5.697 -10.171 1.00 95.88 96 CYS A C 1
ATOM 709 O O . CYS A 1 96 ? 6.579 -5.796 -11.385 1.00 95.88 96 CYS A O 1
ATOM 711 N N . VAL A 1 97 ? 7.210 -4.946 -9.409 1.00 95.44 97 VAL A N 1
ATOM 712 C CA . VAL A 1 97 ? 8.348 -4.170 -9.906 1.00 95.44 97 VAL A CA 1
ATOM 713 C C . VAL A 1 97 ? 9.587 -5.077 -9.993 1.00 95.44 97 VAL A C 1
ATOM 715 O O . VAL A 1 97 ? 9.860 -5.830 -9.048 1.00 95.44 97 VAL A O 1
ATOM 718 N N . PRO A 1 98 ? 10.366 -5.027 -11.089 1.00 94.50 98 PRO A N 1
ATOM 719 C CA . PRO A 1 98 ? 11.662 -5.695 -11.181 1.00 94.50 98 PRO A CA 1
ATOM 720 C C . PRO A 1 98 ? 12.589 -5.315 -10.024 1.00 94.50 98 PRO A C 1
ATOM 722 O O . PRO A 1 98 ? 12.664 -4.148 -9.637 1.00 94.50 98 PRO A O 1
ATOM 725 N N . SER A 1 99 ? 13.313 -6.295 -9.481 1.00 93.19 99 SER A N 1
ATOM 726 C CA . SER A 1 99 ? 14.164 -6.048 -8.314 1.00 93.19 99 SER A CA 1
ATOM 727 C C . SER A 1 99 ? 15.508 -5.395 -8.625 1.00 93.19 99 SER A C 1
ATOM 729 O O . SER A 1 99 ? 16.070 -5.563 -9.708 1.00 93.19 99 SER A O 1
ATOM 731 N N . GLY A 1 100 ? 16.061 -4.732 -7.608 1.00 93.00 100 GLY A N 1
ATOM 732 C CA . GLY A 1 100 ? 17.435 -4.230 -7.594 1.00 93.00 100 GLY A CA 1
ATOM 733 C C . GLY A 1 100 ? 17.556 -2.727 -7.835 1.00 93.00 100 GLY A C 1
ATOM 734 O O . GLY A 1 100 ? 16.671 -2.075 -8.366 1.00 93.00 100 GLY A O 1
ATOM 735 N N . GLU A 1 101 ? 18.690 -2.145 -7.443 1.00 93.06 101 GLU A N 1
ATOM 736 C CA . GLU A 1 101 ? 18.900 -0.693 -7.565 1.00 93.06 101 GLU A CA 1
ATOM 737 C C . GLU A 1 101 ? 18.856 -0.215 -9.024 1.00 93.06 101 GLU A C 1
ATOM 739 O O . GLU A 1 101 ? 18.391 0.884 -9.307 1.00 93.06 101 GLU A O 1
ATOM 744 N N . ALA A 1 102 ? 19.284 -1.067 -9.960 1.00 92.38 102 ALA A N 1
ATOM 745 C CA . ALA A 1 102 ? 19.291 -0.755 -11.385 1.00 92.38 102 ALA A CA 1
ATOM 746 C C . ALA A 1 102 ? 17.883 -0.528 -11.968 1.00 92.38 102 ALA A C 1
ATOM 748 O O . ALA A 1 102 ? 17.756 0.213 -12.941 1.00 92.38 102 ALA A O 1
ATOM 749 N N . SER A 1 103 ? 16.833 -1.118 -11.379 1.00 91.00 103 SER A N 1
ATOM 750 C CA . SER A 1 103 ? 15.449 -0.898 -11.817 1.00 91.00 103 SER A CA 1
ATOM 751 C C . SER A 1 103 ? 14.857 0.411 -11.288 1.00 91.00 103 SER A C 1
ATOM 753 O O . SER A 1 103 ? 13.798 0.833 -11.746 1.00 91.00 103 SER A O 1
ATOM 755 N N . LYS A 1 104 ? 15.538 1.125 -10.378 1.00 94.38 104 LYS A N 1
ATOM 756 C CA . LYS A 1 104 ? 15.128 2.460 -9.906 1.00 94.38 104 LYS A CA 1
ATOM 757 C C . LYS A 1 104 ? 15.508 3.541 -10.916 1.00 94.38 104 LYS A C 1
ATOM 759 O O . LYS A 1 104 ? 16.256 4.474 -10.625 1.00 94.38 104 LYS A O 1
ATOM 764 N N . CYS A 1 105 ? 14.993 3.403 -12.129 1.00 95.19 105 CYS A N 1
ATOM 765 C CA . CYS A 1 105 ? 15.274 4.285 -13.247 1.00 95.19 105 CYS A CA 1
ATOM 766 C C . CYS A 1 105 ? 14.017 5.037 -13.705 1.00 95.19 105 CYS A C 1
ATOM 768 O O . CYS A 1 105 ? 12.890 4.766 -13.283 1.00 95.19 105 CYS A O 1
ATOM 770 N N . ARG A 1 106 ? 14.223 6.026 -14.582 1.00 96.50 106 ARG A N 1
ATOM 771 C CA . ARG A 1 106 ? 13.128 6.811 -15.161 1.00 96.50 106 ARG A CA 1
ATOM 772 C C . ARG A 1 106 ? 12.193 5.943 -16.000 1.00 96.50 106 ARG A C 1
ATOM 774 O O . ARG A 1 106 ? 10.990 6.162 -15.941 1.00 96.50 106 ARG A O 1
ATOM 781 N N . ASP A 1 107 ? 12.734 4.973 -16.725 1.00 96.25 107 ASP A N 1
AT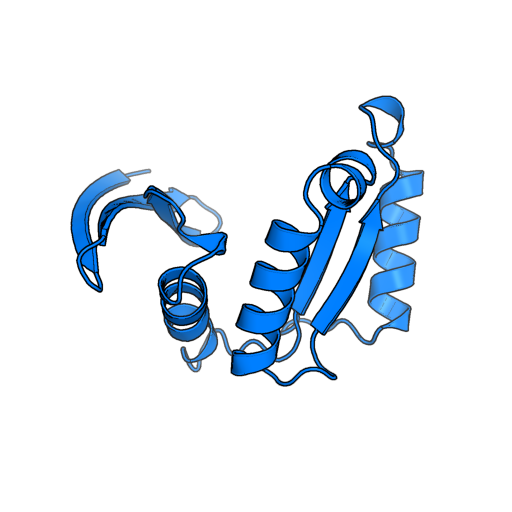OM 782 C CA . ASP A 1 107 ? 11.945 4.103 -17.600 1.00 96.25 107 ASP A CA 1
ATOM 783 C C . ASP A 1 107 ? 10.969 3.261 -16.773 1.00 96.25 107 ASP A C 1
ATOM 785 O O . ASP A 1 107 ? 9.774 3.252 -17.054 1.00 96.25 107 ASP A O 1
ATOM 789 N N . GLN A 1 108 ? 11.430 2.703 -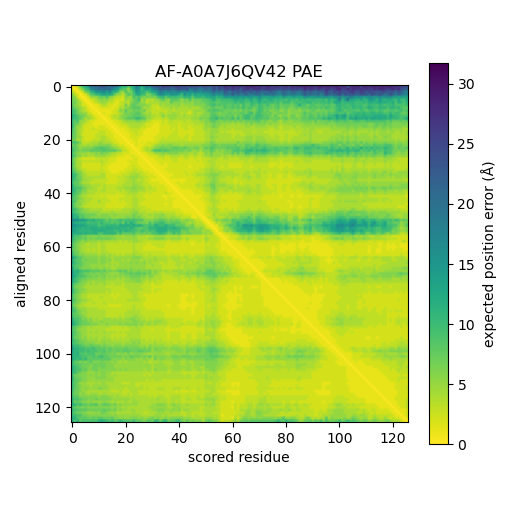15.647 1.00 95.56 108 GLN A N 1
ATOM 790 C CA . GLN A 1 108 ? 10.561 1.969 -14.727 1.00 95.56 108 GLN A CA 1
ATOM 791 C C . GLN A 1 108 ? 9.441 2.839 -14.150 1.00 95.56 108 GLN A C 1
ATOM 793 O O . GLN A 1 108 ? 8.319 2.368 -13.961 1.00 95.56 108 GLN A O 1
ATOM 798 N N . LYS A 1 109 ? 9.736 4.111 -13.857 1.00 95.62 109 LYS A N 1
ATOM 799 C CA . LYS A 1 109 ? 8.720 5.066 -13.411 1.00 95.62 109 LYS A CA 1
ATOM 800 C C . LYS A 1 109 ? 7.661 5.291 -14.496 1.00 95.62 109 LYS A C 1
ATOM 802 O O . LYS A 1 109 ? 6.480 5.296 -14.165 1.00 95.62 109 LYS A O 1
ATOM 807 N N . VAL A 1 110 ? 8.071 5.473 -15.753 1.00 97.19 110 VAL A N 1
ATOM 808 C CA . VAL A 1 110 ? 7.145 5.673 -16.881 1.00 97.19 110 VAL A CA 1
ATOM 809 C C . VAL A 1 110 ? 6.244 4.452 -17.057 1.00 97.19 110 VAL A C 1
ATOM 811 O O . VAL A 1 110 ? 5.033 4.609 -17.148 1.00 97.19 110 VAL A O 1
ATOM 814 N N . GLU A 1 111 ? 6.799 3.241 -16.988 1.00 96.62 111 GLU A N 1
ATOM 815 C CA . GLU A 1 111 ? 6.008 2.003 -17.047 1.00 96.62 111 GLU A CA 1
ATOM 816 C C . GLU A 1 111 ? 4.944 1.931 -15.941 1.00 96.62 111 GLU A C 1
ATOM 818 O O . GLU A 1 111 ? 3.802 1.547 -16.194 1.00 96.62 111 GLU A O 1
ATOM 823 N N . ILE A 1 112 ? 5.296 2.334 -14.714 1.00 96.62 112 ILE A N 1
ATOM 824 C CA . ILE A 1 112 ? 4.355 2.388 -13.588 1.00 96.62 112 ILE A CA 1
ATOM 825 C C . ILE A 1 112 ? 3.256 3.435 -13.832 1.00 96.62 112 ILE A C 1
ATOM 827 O O . ILE A 1 112 ? 2.087 3.166 -13.558 1.00 96.62 112 ILE A O 1
ATOM 831 N N . GLU A 1 113 ? 3.601 4.617 -14.349 1.00 96.31 113 GLU A N 1
ATOM 832 C CA . GLU A 1 113 ? 2.638 5.683 -14.663 1.00 96.31 113 GLU A CA 1
ATOM 833 C C . GLU A 1 113 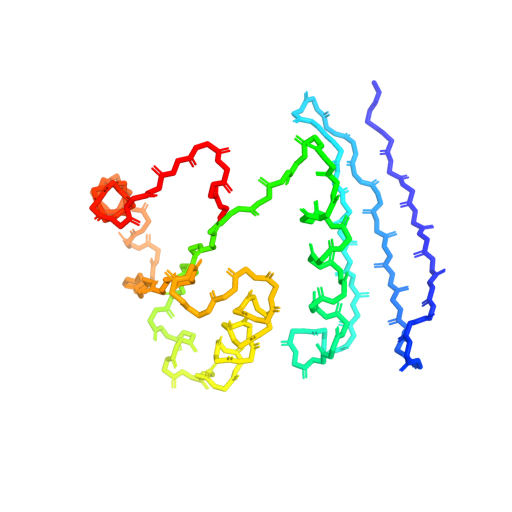? 1.668 5.271 -15.789 1.00 96.31 113 GLU A C 1
ATOM 835 O O . GLU A 1 113 ? 0.456 5.514 -15.692 1.00 96.31 113 GLU A O 1
ATOM 840 N N . ASP A 1 114 ? 2.171 4.584 -16.816 1.00 97.00 114 ASP A N 1
ATOM 841 C CA . ASP A 1 114 ? 1.362 4.028 -17.903 1.00 97.00 114 ASP A CA 1
ATOM 842 C C . ASP A 1 114 ? 0.421 2.933 -17.386 1.00 97.00 114 ASP A C 1
ATOM 844 O O . ASP A 1 114 ? -0.777 2.939 -17.688 1.00 97.00 114 ASP A O 1
ATOM 848 N N . TRP A 1 115 ? 0.928 2.028 -16.542 1.00 97.56 115 TRP A N 1
ATOM 849 C CA . TRP A 1 115 ? 0.121 0.983 -15.916 1.00 97.56 115 TRP A CA 1
ATOM 850 C C . TRP A 1 115 ? -0.974 1.564 -15.009 1.00 97.56 115 TRP A C 1
ATOM 852 O O . TRP A 1 115 ? -2.128 1.138 -15.090 1.00 97.56 115 TRP A O 1
ATOM 862 N N . LEU A 1 116 ? -0.659 2.575 -14.191 1.00 96.88 116 LEU A N 1
ATOM 863 C CA . LEU A 1 116 ? -1.639 3.286 -13.360 1.00 96.88 116 LEU A CA 1
ATOM 864 C C . LEU A 1 116 ? -2.759 3.898 -14.209 1.00 96.88 116 LEU A C 1
ATOM 866 O O . LEU A 1 116 ? -3.941 3.749 -13.887 1.00 96.88 116 LEU A O 1
ATOM 870 N N . SER A 1 117 ? -2.398 4.544 -15.319 1.00 94.69 117 SER A N 1
ATOM 871 C CA . SER A 1 117 ? -3.356 5.153 -16.246 1.00 94.69 117 SER A CA 1
ATOM 872 C C . SER A 1 117 ? -4.294 4.108 -16.860 1.00 94.69 117 SER A C 1
ATOM 874 O O . SER A 1 117 ? -5.508 4.308 -16.898 1.00 94.69 117 SER A O 1
ATOM 876 N N . GLN A 1 118 ? -3.756 2.957 -17.273 1.00 95.88 118 GLN A N 1
ATOM 877 C CA . GLN A 1 118 ? -4.540 1.847 -17.828 1.00 95.88 118 GLN A CA 1
ATOM 878 C C . GLN A 1 118 ? -5.465 1.194 -16.793 1.00 95.88 118 GLN A C 1
ATOM 880 O O . GLN A 1 118 ? -6.549 0.730 -17.140 1.00 95.88 118 GLN A O 1
ATOM 885 N N . ASN A 1 119 ? -5.079 1.202 -15.515 1.00 95.50 119 ASN A N 1
ATOM 886 C CA . ASN A 1 119 ? -5.871 0.634 -14.424 1.00 95.50 119 ASN A CA 1
ATOM 887 C C . ASN A 1 119 ? -6.796 1.661 -13.750 1.00 95.50 119 ASN A C 1
ATOM 889 O O . ASN A 1 119 ? -7.348 1.396 -12.677 1.00 95.50 119 ASN A O 1
ATOM 893 N N . GLY A 1 120 ? -7.016 2.819 -14.381 1.00 93.75 120 GLY A N 1
ATOM 894 C CA . GLY A 1 120 ? -7.988 3.817 -13.940 1.00 93.75 120 GLY A CA 1
ATOM 895 C C . GLY A 1 120 ? -7.602 4.496 -12.630 1.00 93.75 120 GLY A C 1
ATOM 896 O O . GLY A 1 120 ? -8.460 4.666 -11.763 1.00 93.75 120 GLY A O 1
ATOM 897 N N . ALA A 1 121 ? -6.320 4.823 -12.458 1.00 94.19 121 ALA A N 1
ATOM 898 C CA . ALA A 1 121 ? -5.871 5.672 -11.366 1.00 94.19 121 ALA A CA 1
ATOM 899 C C . ALA A 1 121 ? -6.480 7.076 -11.480 1.00 94.19 121 ALA A C 1
ATOM 901 O O . ALA A 1 121 ? -6.508 7.682 -12.552 1.00 94.19 121 ALA A O 1
ATOM 902 N N . ASP A 1 122 ? -6.942 7.608 -10.354 1.00 92.56 122 ASP A N 1
ATOM 903 C CA . ASP A 1 122 ? -7.414 8.981 -10.229 1.00 92.56 122 ASP A CA 1
ATOM 904 C C . ASP A 1 122 ? -6.831 9.631 -8.964 1.00 92.56 122 ASP A C 1
ATOM 906 O O . ASP A 1 122 ? -6.012 9.048 -8.257 1.00 92.56 122 ASP A O 1
ATOM 910 N N . ARG A 1 123 ? -7.244 10.864 -8.655 1.00 90.75 123 ARG A N 1
ATOM 911 C CA . ARG A 1 123 ? -6.733 11.611 -7.488 1.00 90.75 123 ARG A CA 1
ATOM 912 C C . ARG A 1 123 ? -7.182 11.049 -6.130 1.00 90.75 123 ARG A C 1
ATOM 914 O O . ARG A 1 123 ? -6.785 11.591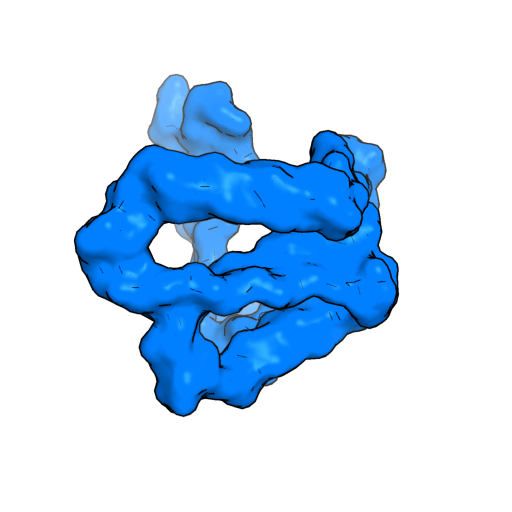 -5.103 1.00 90.75 123 ARG A O 1
ATOM 921 N N . ARG A 1 124 ? -8.063 10.049 -6.123 1.00 88.50 124 ARG A N 1
ATOM 922 C CA . ARG A 1 124 ? -8.581 9.335 -4.948 1.00 88.50 124 ARG A CA 1
ATOM 923 C C . ARG A 1 124 ? -8.101 7.884 -4.904 1.00 88.50 124 ARG A C 1
ATOM 925 O O . ARG A 1 124 ? -8.542 7.136 -4.028 1.00 88.50 124 ARG A O 1
ATOM 932 N N . ALA A 1 125 ? -7.261 7.473 -5.846 1.00 86.56 125 ALA A N 1
ATOM 933 C CA . ALA A 1 125 ? -6.541 6.221 -5.763 1.00 86.56 125 ALA A CA 1
ATOM 934 C C . ALA A 1 125 ? -5.218 6.433 -5.015 1.00 86.56 125 ALA A C 1
ATOM 936 O O . ALA A 1 125 ? -4.602 7.496 -5.139 1.00 86.56 125 ALA A O 1
ATOM 937 N N . VAL A 1 126 ? -4.823 5.439 -4.221 1.00 81.38 126 VAL A N 1
ATOM 938 C CA . VAL A 1 126 ? -3.631 5.468 -3.358 1.00 81.38 126 VAL A CA 1
ATOM 939 C C . VAL A 1 126 ? -2.708 4.312 -3.689 1.00 81.38 126 VAL A C 1
ATOM 941 O O . VAL A 1 126 ? -3.224 3.190 -3.876 1.00 81.38 126 VAL A O 1
#

Nearest PDB structures (foldseek):
  7u5t-assembly1_B  TM=7.768E-01  e=7.183E-04  Candida albicans
  7u5s-assembly1_B  TM=7.211E-01  e=2.103E-03  Candida albicans
  3p0c-assembly3_B-2  TM=3.149E-01  e=1.755E-01  Homo sapiens
  5zfq-assembly1_A  TM=2.567E-01  e=8.219E-02  Geobacter sulfurreducens PCA
  3j94-assembly1_C  TM=2.142E-01  e=5.325E+00  Cricetulus griseus

Sequence (126 aa):
MSSSSVVASIRNGVPLRTVKVSTKGGTYDVVVGRDICTSTIFANLVEEVCTDPKHRVTKFFIFVDSNLLGLNSGLVTSVEVALASIVGADKVSLYCVPSGEASKCRDQKVEIEDWLSQNGADRRAV

Foldseek 3Di:
DWDWDWDWDADPNWIKIWIWTQDPVGIDIDIDTPCCLQD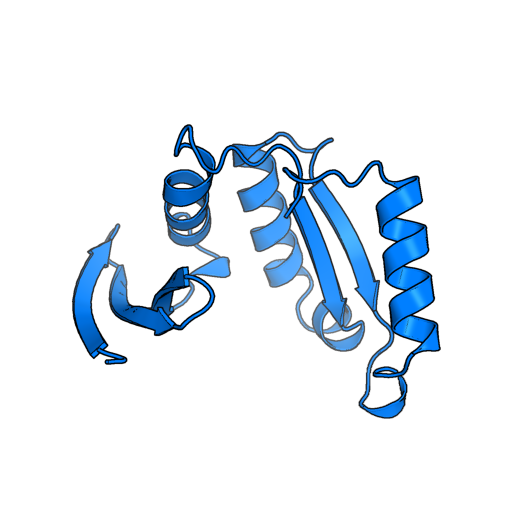LNVLVVVLVQCVPPVQPAQAEEAEEEPVCCVPPVVSVVSNLVSVCVRRHNLRYYYDYQYDDPVSPDPVVVVVVVVVCVVSDDDPRYD

Solvent-accessible surface area (backbone atoms only — not comparable to full-atom values): 7287 Å² total; per-residue (Å²): 135,75,58,74,50,81,45,81,49,69,57,98,88,43,62,34,41,34,36,42,42,45,55,97,91,48,72,52,74,49,78,45,57,78,66,39,60,76,38,73,59,40,37,55,61,50,44,65,50,35,68,35,87,91,50,48,54,60,32,40,61,46,79,40,45,44,59,54,51,73,76,40,44,70,54,53,50,38,43,52,53,35,52,18,73,74,56,36,62,96,25,47,47,80,44,76,40,72,62,62,78,84,46,76,42,70,66,52,50,51,54,51,54,52,50,37,57,75,69,66,60,53,99,39,43,82

Secondary structure (DSSP, 8-state):
---EEEEEEEETTEEEEEEEEEETTEEEEEEEETTGGGSHHHHHHHHHHHTSTTS---BEEEEEEHHHHHH-HHHHHHHHHHHHHHH-GGGEEEEEEPPSGGG-SHHHHHHHHHHHHHTT--TTB-

Radius of gyration: 16.2 Å; Cα contacts (8 Å, |Δi|>4): 159; chains: 1; bounding box: 34×39×41 Å

Organism: Perkinsus olseni (NCBI:txid32597)